Protein AF-A0A0E4FUR4-F1 (afdb_monomer_lite)

Organism: NCBI:txid1355477

Sequence (53 aa):
MSNDFDPQVQAEAAMKEAVNADGFERQRWIRVAQAWLELARPHLGPLSPEPAS

Secondary structure (DSSP, 8-state):
------HHHHHHHHHHHHHH--HHHHHHHHHHHHHHHHHHS------------

Foldseek 3Di:
DPPPPQLQVQLVVLCVQLVVDDDPSVVVSNVRSVVSVVVNDPPPDPPPPDDDD

Radius of gyration: 16.66 Å; chains: 1; bounding box: 29×39×46 Å

pLDDT: mean 83.87, s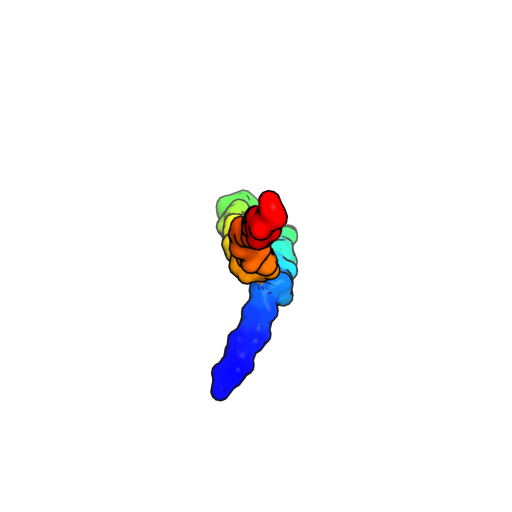td 16.65, range [41.81, 97.94]

Structure (mmCIF, N/CA/C/O backbone):
data_AF-A0A0E4FUR4-F1
#
_entry.id   AF-A0A0E4FUR4-F1
#
loop_
_atom_site.group_PDB
_atom_site.id
_atom_site.type_symbol
_atom_site.label_atom_id
_atom_site.label_alt_id
_atom_site.label_comp_id
_atom_site.label_asym_id
_atom_site.label_entity_id
_atom_site.label_seq_id
_atom_site.pdbx_PDB_ins_code
_atom_site.Cartn_x
_atom_site.Cartn_y
_atom_site.Cartn_z
_atom_site.occupancy
_atom_site.B_iso_or_equiv
_atom_site.auth_seq_id
_atom_site.auth_comp_id
_atom_site.auth_asym_id
_atom_site.auth_atom_id
_atom_site.pdbx_PDB_model_num
ATOM 1 N N . MET A 1 1 ? 25.089 -14.619 -5.788 1.00 41.81 1 MET A N 1
ATOM 2 C CA . MET A 1 1 ? 23.702 -14.529 -5.291 1.00 41.81 1 MET A CA 1
ATOM 3 C C . MET A 1 1 ? 23.138 -13.219 -5.811 1.00 41.81 1 MET A C 1
ATOM 5 O O . MET A 1 1 ? 23.311 -12.198 -5.160 1.00 41.81 1 MET A O 1
ATOM 9 N N . SER A 1 2 ? 22.595 -13.226 -7.030 1.00 50.69 2 SER A N 1
ATOM 10 C CA . SER A 1 2 ? 21.870 -12.072 -7.570 1.00 50.69 2 SER A CA 1
ATOM 11 C C . SER A 1 2 ? 20.542 -12.035 -6.845 1.00 50.69 2 SER A C 1
ATOM 13 O O . SER A 1 2 ? 19.669 -12.870 -7.052 1.00 50.69 2 SER A O 1
ATOM 15 N N . ASN A 1 3 ? 20.496 -11.183 -5.837 1.00 55.47 3 ASN A N 1
ATOM 16 C CA . ASN A 1 3 ? 19.345 -11.000 -4.988 1.00 55.47 3 ASN A CA 1
ATOM 17 C C . ASN A 1 3 ? 18.411 -10.045 -5.734 1.00 55.47 3 ASN A C 1
ATOM 19 O O . ASN A 1 3 ? 18.374 -8.853 -5.435 1.00 55.47 3 ASN A O 1
ATOM 23 N N . ASP A 1 4 ? 17.763 -10.573 -6.776 1.00 59.62 4 ASP A N 1
ATOM 24 C CA . ASP A 1 4 ? 16.762 -9.907 -7.612 1.00 59.62 4 ASP A CA 1
ATOM 25 C C . ASP A 1 4 ? 15.496 -9.656 -6.783 1.00 59.62 4 ASP A C 1
ATOM 27 O O . ASP A 1 4 ? 14.435 -10.240 -7.002 1.00 59.62 4 ASP A O 1
ATOM 31 N N . PHE A 1 5 ? 15.611 -8.815 -5.759 1.00 71.50 5 PHE A N 1
ATOM 32 C CA . PHE A 1 5 ? 14.448 -8.274 -5.083 1.00 71.50 5 PHE A CA 1
ATOM 33 C C . PHE A 1 5 ? 13.881 -7.180 -5.969 1.00 71.50 5 PHE A C 1
ATOM 35 O O . PHE A 1 5 ? 14.201 -6.007 -5.790 1.00 71.50 5 PHE A O 1
ATOM 42 N N . ASP A 1 6 ? 13.068 -7.596 -6.942 1.00 88.50 6 ASP A N 1
ATOM 43 C CA . ASP A 1 6 ? 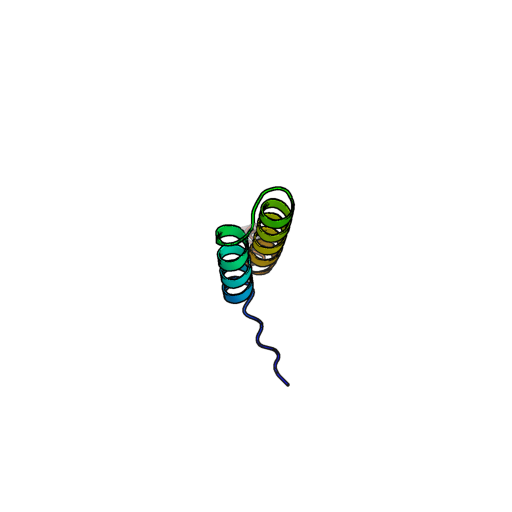12.252 -6.693 -7.741 1.00 88.50 6 ASP A CA 1
ATOM 44 C C . ASP A 1 6 ? 11.461 -5.782 -6.780 1.00 88.50 6 ASP A C 1
ATOM 46 O O . ASP A 1 6 ? 10.598 -6.271 -6.033 1.00 88.50 6 ASP A O 1
ATOM 50 N N . PRO A 1 7 ? 11.767 -4.471 -6.747 1.00 90.62 7 PRO A N 1
ATOM 51 C CA . PRO A 1 7 ? 11.111 -3.534 -5.847 1.00 90.62 7 PRO A CA 1
ATOM 52 C C . PRO A 1 7 ? 9.588 -3.516 -6.036 1.00 90.62 7 PRO A C 1
ATOM 54 O O . PRO A 1 7 ? 8.853 -3.335 -5.067 1.00 90.62 7 PRO A O 1
ATOM 57 N N . GLN A 1 8 ? 9.094 -3.792 -7.248 1.00 91.88 8 GLN A N 1
ATOM 58 C CA . GLN A 1 8 ? 7.663 -3.901 -7.525 1.00 91.88 8 GLN A CA 1
ATOM 59 C C . GLN A 1 8 ? 7.042 -5.101 -6.792 1.00 91.88 8 GLN A C 1
ATOM 61 O O . GLN A 1 8 ? 6.019 -4.959 -6.119 1.00 91.88 8 GLN A O 1
ATOM 66 N N . VAL A 1 9 ? 7.694 -6.267 -6.841 1.00 93.81 9 VAL A N 1
ATOM 67 C CA . VAL A 1 9 ? 7.242 -7.481 -6.136 1.00 93.81 9 VAL A CA 1
ATOM 68 C C . VAL A 1 9 ? 7.219 -7.260 -4.621 1.00 93.81 9 VAL A C 1
ATOM 70 O O . VAL A 1 9 ? 6.297 -7.709 -3.937 1.00 93.81 9 VAL A O 1
ATOM 73 N N . GLN A 1 10 ? 8.204 -6.539 -4.081 1.00 94.75 10 GLN A N 1
ATOM 74 C CA . GLN A 1 10 ? 8.253 -6.223 -2.651 1.00 94.75 10 GLN A CA 1
ATOM 75 C C . GLN A 1 10 ? 7.170 -5.222 -2.228 1.00 94.75 10 GLN A C 1
ATOM 77 O O . GLN A 1 10 ? 6.562 -5.388 -1.167 1.00 94.75 10 GLN A O 1
ATOM 82 N N . ALA A 1 11 ? 6.870 -4.227 -3.066 1.00 95.81 11 ALA A N 1
ATOM 83 C CA . ALA A 1 11 ? 5.754 -3.317 -2.831 1.00 95.81 11 ALA A CA 1
ATOM 84 C C . ALA A 1 11 ? 4.412 -4.065 -2.788 1.00 95.81 11 ALA A C 1
ATOM 86 O O . ALA A 1 11 ? 3.603 -3.846 -1.885 1.00 95.81 11 ALA A O 1
ATOM 87 N N . GLU A 1 12 ? 4.188 -4.990 -3.721 1.00 95.62 12 GLU A N 1
ATOM 88 C CA . GLU A 1 12 ? 2.974 -5.809 -3.769 1.00 95.62 12 GLU A CA 1
ATOM 89 C C . GLU A 1 12 ? 2.8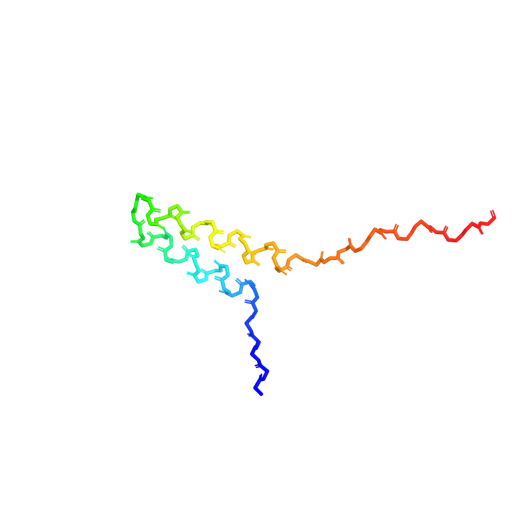47 -6.741 -2.562 1.00 95.62 12 GLU A C 1
ATOM 91 O O . GLU A 1 12 ? 1.753 -6.892 -2.013 1.00 95.62 12 GLU A O 1
ATOM 96 N N . ALA A 1 13 ? 3.952 -7.343 -2.116 1.00 96.00 13 ALA A N 1
ATOM 97 C CA . ALA A 1 13 ? 3.974 -8.153 -0.903 1.00 96.00 13 ALA A CA 1
ATOM 98 C C . ALA A 1 13 ? 3.590 -7.319 0.330 1.00 96.00 13 ALA A C 1
ATOM 100 O O . ALA A 1 13 ? 2.697 -7.708 1.081 1.00 96.00 13 ALA A O 1
ATOM 101 N N . ALA A 1 14 ? 4.176 -6.130 0.491 1.00 96.44 14 ALA A N 1
ATOM 102 C CA . ALA A 1 14 ? 3.838 -5.225 1.588 1.00 96.44 14 ALA A CA 1
ATOM 103 C C . ALA A 1 14 ? 2.369 -4.765 1.542 1.00 96.44 14 ALA A C 1
ATOM 105 O O . ALA A 1 14 ? 1.719 -4.661 2.581 1.00 96.44 14 ALA A O 1
ATOM 106 N N . MET A 1 15 ? 1.804 -4.544 0.352 1.00 97.00 15 MET A N 1
ATOM 107 C CA . MET A 1 15 ? 0.383 -4.211 0.210 1.00 97.00 15 MET A CA 1
ATOM 108 C C . MET A 1 15 ? -0.540 -5.369 0.605 1.00 97.00 15 MET A C 1
ATOM 110 O O . MET A 1 15 ? -1.588 -5.120 1.199 1.00 97.00 15 MET A O 1
ATOM 114 N N . LYS A 1 16 ? -0.165 -6.624 0.327 1.00 97.50 16 LYS A N 1
ATOM 115 C CA . LYS A 1 16 ? -0.927 -7.800 0.785 1.00 97.50 16 LYS A CA 1
ATOM 116 C C . LYS A 1 16 ? -0.950 -7.879 2.310 1.00 97.50 16 LYS A C 1
ATOM 118 O O . LYS A 1 16 ? -2.020 -8.055 2.885 1.00 97.50 16 LYS A O 1
ATOM 123 N N . GLU A 1 17 ? 0.186 -7.647 2.963 1.00 97.56 17 GLU A N 1
ATOM 124 C CA . GLU A 1 17 ? 0.251 -7.569 4.428 1.00 97.56 17 GLU A CA 1
ATOM 125 C C . GLU A 1 17 ? -0.592 -6.403 4.972 1.00 97.56 17 GLU A C 1
ATOM 127 O O . GLU A 1 17 ? -1.332 -6.566 5.938 1.00 97.56 17 GLU A O 1
ATOM 132 N N . ALA A 1 18 ? -0.589 -5.244 4.302 1.00 97.44 18 ALA A N 1
ATOM 133 C CA . ALA A 1 18 ? -1.428 -4.104 4.681 1.00 97.44 18 ALA A CA 1
ATOM 134 C C . ALA A 1 18 ? -2.941 -4.384 4.591 1.00 97.44 18 ALA A C 1
ATOM 136 O O . ALA A 1 18 ? -3.723 -3.731 5.282 1.00 97.44 18 ALA A O 1
ATOM 137 N N . VAL A 1 19 ? -3.375 -5.298 3.719 1.00 97.12 19 VAL A N 1
ATOM 138 C CA . VAL A 1 19 ? -4.786 -5.713 3.623 1.00 97.12 19 VAL A CA 1
ATOM 139 C C . VAL A 1 19 ? -5.180 -6.605 4.800 1.00 97.12 19 VAL A C 1
ATOM 141 O O . VAL A 1 19 ? -6.316 -6.519 5.255 1.00 97.12 19 VAL A O 1
ATOM 144 N N . ASN A 1 20 ? -4.249 -7.420 5.299 1.00 96.44 20 ASN A N 1
ATOM 145 C CA . ASN A 1 20 ? -4.488 -8.343 6.410 1.00 96.44 20 ASN A CA 1
ATOM 146 C C . ASN A 1 20 ? -4.265 -7.708 7.794 1.00 96.44 20 ASN A C 1
ATOM 148 O O . ASN A 1 20 ? -4.698 -8.272 8.795 1.00 96.44 20 ASN A O 1
ATOM 152 N N . ALA A 1 21 ? -3.578 -6.567 7.859 1.00 95.38 21 ALA A N 1
ATOM 153 C CA . ALA A 1 21 ? -3.274 -5.859 9.096 1.00 95.38 21 ALA A CA 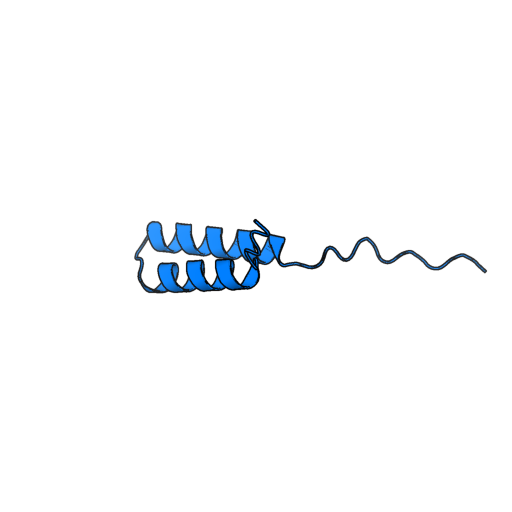1
ATOM 154 C C . ALA A 1 21 ? -4.310 -4.772 9.429 1.00 95.38 21 ALA A C 1
ATOM 156 O O . ALA A 1 21 ? -4.899 -4.151 8.543 1.00 95.38 21 ALA A O 1
ATOM 157 N N . ASP A 1 22 ? -4.433 -4.454 10.718 1.00 92.94 22 ASP A N 1
ATOM 158 C CA . ASP A 1 22 ? -5.311 -3.399 11.229 1.00 92.94 22 ASP A CA 1
ATOM 159 C C . ASP A 1 22 ? -4.532 -2.231 11.853 1.00 92.94 22 ASP A C 1
ATOM 161 O O . ASP A 1 22 ? -3.381 -2.345 12.287 1.00 92.94 22 ASP A O 1
ATOM 165 N N . GLY A 1 23 ? -5.181 -1.064 11.903 1.00 93.31 23 GLY A N 1
ATOM 166 C CA . GLY A 1 23 ? -4.706 0.104 12.646 1.00 93.31 23 GLY A CA 1
ATOM 167 C C . GLY A 1 23 ? -3.284 0.553 12.282 1.00 93.31 23 GLY A C 1
ATOM 168 O O . GLY A 1 23 ? -2.990 0.899 11.136 1.00 93.31 23 GLY A O 1
ATOM 169 N N . PHE A 1 24 ? -2.403 0.601 13.283 1.00 95.19 24 PHE A N 1
ATOM 170 C CA . PHE A 1 24 ? -1.027 1.082 13.124 1.00 95.19 24 PHE A CA 1
ATOM 171 C C . PHE A 1 24 ? -0.178 0.165 12.233 1.00 95.19 24 PHE A C 1
ATOM 173 O O . PHE A 1 24 ? 0.658 0.645 11.464 1.00 95.19 24 PHE A O 1
ATOM 180 N N . GLU A 1 25 ? -0.406 -1.145 12.297 1.00 95.50 25 GLU A N 1
ATOM 181 C CA . GLU A 1 25 ? 0.372 -2.114 11.526 1.00 95.50 25 GLU A CA 1
ATOM 182 C C . GLU A 1 25 ? 0.064 -2.007 10.030 1.00 95.50 25 GLU A C 1
ATOM 184 O O . GLU A 1 25 ? 0.978 -1.969 9.205 1.00 95.50 25 GLU A O 1
ATOM 189 N N . ARG A 1 26 ? -1.207 -1.779 9.684 1.00 97.12 26 ARG A N 1
ATOM 190 C CA . ARG A 1 26 ? -1.611 -1.424 8.320 1.00 97.12 26 ARG A CA 1
ATOM 191 C C . ARG A 1 26 ? -0.869 -0.200 7.796 1.00 97.12 26 ARG A C 1
ATOM 193 O O . ARG A 1 26 ? -0.349 -0.212 6.682 1.00 97.12 26 ARG A O 1
ATOM 200 N N . GLN A 1 27 ? -0.793 0.866 8.595 1.00 97.88 27 GLN A N 1
ATOM 201 C CA . GLN A 1 27 ? -0.085 2.087 8.194 1.00 97.88 27 GLN A CA 1
ATOM 202 C C . GLN A 1 27 ? 1.415 1.852 7.999 1.00 97.88 27 GLN A C 1
ATOM 204 O O . GLN A 1 27 ? 2.017 2.4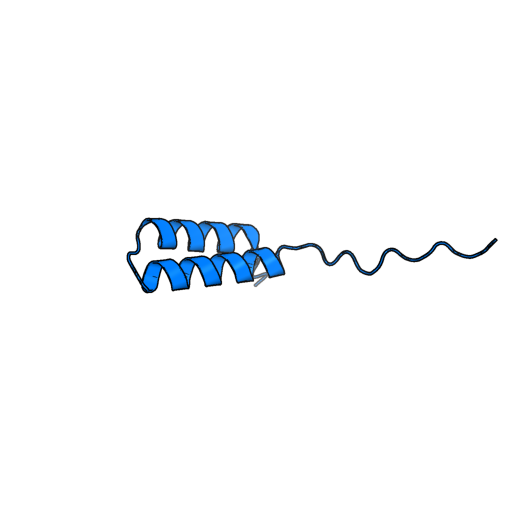49 7.105 1.00 97.88 27 GLN A O 1
ATOM 209 N N . ARG A 1 28 ? 2.023 0.977 8.806 1.00 97.75 28 ARG A N 1
ATOM 210 C CA . ARG A 1 28 ? 3.423 0.580 8.640 1.00 97.75 28 ARG A CA 1
ATOM 211 C C . ARG A 1 28 ? 3.638 -0.114 7.298 1.00 97.75 28 ARG A C 1
ATOM 213 O O . ARG A 1 28 ? 4.539 0.285 6.565 1.00 97.75 28 ARG A O 1
ATOM 220 N N . TRP A 1 29 ? 2.799 -1.089 6.957 1.00 97.94 29 TRP A N 1
ATOM 221 C CA . TRP A 1 29 ? 2.911 -1.818 5.694 1.00 97.94 29 TRP A CA 1
ATOM 222 C C . TRP A 1 29 ? 2.675 -0.934 4.469 1.00 97.94 29 TRP A C 1
ATOM 224 O O . TRP A 1 29 ? 3.410 -1.043 3.491 1.00 97.94 29 TRP A O 1
ATOM 234 N N . ILE A 1 30 ? 1.748 0.026 4.553 1.00 97.06 30 ILE A N 1
ATOM 235 C CA . ILE A 1 30 ? 1.548 1.031 3.497 1.00 97.06 30 ILE A CA 1
ATOM 236 C C . ILE A 1 30 ? 2.825 1.853 3.263 1.00 97.06 30 ILE A C 1
ATOM 238 O O . ILE A 1 30 ? 3.230 2.034 2.118 1.00 97.06 30 ILE A O 1
ATOM 242 N N . ARG A 1 31 ? 3.499 2.319 4.324 1.00 97.81 31 ARG A N 1
ATOM 243 C CA . ARG A 1 31 ? 4.760 3.077 4.186 1.00 97.81 31 ARG A CA 1
ATOM 244 C C . ARG A 1 31 ? 5.884 2.232 3.591 1.00 97.81 31 ARG A C 1
ATOM 246 O O . ARG A 1 31 ? 6.667 2.732 2.791 1.00 97.81 31 ARG A O 1
ATOM 253 N N . VAL A 1 32 ? 5.953 0.954 3.963 1.00 97.12 32 VAL A N 1
ATOM 254 C CA . VAL A 1 32 ? 6.923 0.007 3.393 1.00 97.12 32 VAL A CA 1
ATOM 255 C C . VAL A 1 32 ? 6.672 -0.180 1.896 1.00 97.12 32 VAL A C 1
ATOM 257 O O . VAL A 1 32 ? 7.611 -0.085 1.111 1.00 97.12 32 VAL A O 1
ATOM 260 N N . ALA A 1 33 ? 5.418 -0.378 1.484 1.00 96.75 33 ALA A N 1
ATOM 261 C CA . ALA A 1 33 ? 5.064 -0.489 0.072 1.00 96.75 33 ALA A CA 1
ATOM 262 C C . ALA A 1 33 ? 5.437 0.775 -0.718 1.00 96.75 33 ALA A C 1
ATOM 264 O O . ALA A 1 33 ? 5.979 0.681 -1.815 1.00 96.75 33 ALA A O 1
ATOM 265 N N . GLN A 1 34 ? 5.198 1.957 -0.142 1.00 96.31 34 GLN A N 1
ATOM 266 C CA . GLN A 1 34 ? 5.564 3.234 -0.758 1.00 96.31 34 GLN A CA 1
ATOM 267 C C . GLN A 1 34 ? 7.075 3.356 -0.981 1.00 96.31 34 GLN A C 1
ATOM 269 O O . GLN A 1 34 ? 7.487 3.684 -2.089 1.00 96.31 34 GLN A O 1
ATOM 274 N N . ALA A 1 35 ? 7.893 3.025 0.021 1.00 96.06 35 ALA A N 1
ATOM 275 C CA . ALA A 1 35 ? 9.350 3.058 -0.112 1.00 96.06 35 ALA A CA 1
ATOM 276 C C . ALA A 1 35 ? 9.856 2.118 -1.223 1.00 96.06 35 ALA A C 1
ATOM 278 O O . ALA A 1 35 ? 10.743 2.478 -1.994 1.00 96.06 35 ALA A O 1
ATOM 279 N N . TRP A 1 36 ? 9.260 0.930 -1.356 1.00 94.94 36 TRP A N 1
ATOM 280 C CA . TRP A 1 36 ? 9.593 0.013 -2.447 1.00 94.94 36 TRP A CA 1
ATOM 281 C C . TRP A 1 36 ? 9.213 0.562 -3.827 1.00 94.94 36 TRP A C 1
ATOM 283 O O . TRP A 1 36 ? 9.997 0.436 -4.764 1.00 94.94 36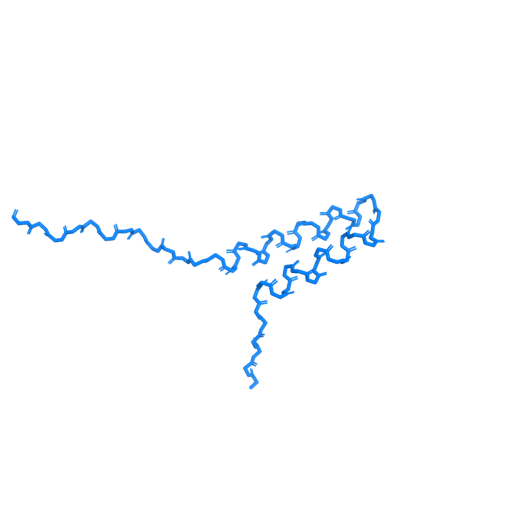 TRP A O 1
ATOM 293 N N . LEU A 1 37 ? 8.062 1.229 -3.956 1.00 93.31 37 LEU A N 1
ATOM 294 C CA . LEU A 1 37 ? 7.661 1.876 -5.212 1.00 93.31 37 LEU A CA 1
ATOM 295 C C . LEU A 1 37 ? 8.562 3.059 -5.582 1.00 93.31 37 LEU A C 1
ATOM 297 O O . LEU A 1 37 ? 8.812 3.294 -6.763 1.00 93.31 37 LEU A O 1
ATOM 301 N N . GLU A 1 38 ? 9.070 3.798 -4.597 1.00 92.88 38 GLU A N 1
ATOM 302 C CA . GLU A 1 38 ? 10.050 4.860 -4.842 1.00 92.88 38 GLU A CA 1
ATOM 303 C C . GLU A 1 38 ? 11.363 4.298 -5.392 1.00 92.88 38 GLU A C 1
ATOM 305 O O . GLU A 1 38 ? 11.928 4.880 -6.315 1.00 92.88 38 GLU A O 1
ATOM 310 N N . LEU A 1 39 ? 11.802 3.140 -4.892 1.00 88.94 39 LEU A N 1
ATOM 311 C CA . LEU A 1 39 ? 12.972 2.422 -5.408 1.00 88.94 39 LEU A CA 1
ATOM 312 C C . LEU A 1 39 ? 12.730 1.804 -6.792 1.00 88.94 39 LEU A C 1
ATOM 314 O O . LEU A 1 39 ? 13.654 1.731 -7.597 1.00 88.94 39 LEU A O 1
ATOM 318 N N . ALA A 1 40 ? 11.499 1.371 -7.081 1.00 86.75 40 ALA A N 1
ATOM 319 C CA . ALA A 1 40 ? 11.100 0.870 -8.399 1.00 86.75 40 ALA A CA 1
ATOM 320 C C . ALA A 1 40 ? 11.075 1.978 -9.460 1.00 86.75 40 ALA A C 1
ATOM 322 O O . ALA A 1 40 ? 11.069 1.701 -10.663 1.00 86.75 40 ALA A O 1
ATOM 323 N N . ARG A 1 41 ? 11.000 3.243 -9.027 1.00 84.62 41 ARG A N 1
ATOM 324 C CA . ARG A 1 41 ? 10.869 4.369 -9.936 1.00 84.62 41 ARG A CA 1
ATOM 325 C C . ARG A 1 41 ? 12.139 4.467 -10.778 1.00 84.62 41 ARG A C 1
ATOM 327 O O . ARG A 1 41 ? 13.225 4.631 -10.222 1.00 84.62 41 ARG A O 1
ATOM 334 N N . PRO A 1 42 ? 12.033 4.431 -12.116 1.00 76.88 42 PRO A N 1
ATOM 335 C CA . PRO A 1 42 ? 13.186 4.694 -12.950 1.00 76.88 42 PRO A CA 1
ATOM 336 C C . PRO A 1 42 ? 13.671 6.104 -12.622 1.00 76.88 42 PRO A C 1
ATOM 338 O O . PRO A 1 42 ? 12.907 7.070 -12.719 1.00 76.88 42 PRO A O 1
ATOM 341 N N . HIS A 1 43 ? 14.935 6.221 -12.215 1.00 66.94 43 HIS A N 1
ATOM 342 C CA . HIS A 1 43 ? 15.625 7.500 -12.177 1.00 66.94 43 HIS A CA 1
ATOM 343 C C . HIS A 1 43 ? 15.736 7.992 -13.621 1.00 66.94 43 HIS A C 1
ATOM 345 O O . HIS A 1 43 ? 16.749 7.803 -14.290 1.00 66.94 43 HIS A O 1
ATOM 351 N N . LEU A 1 44 ? 14.669 8.613 -14.123 1.00 60.16 44 LEU A N 1
ATOM 352 C CA . LEU A 1 44 ? 14.773 9.571 -15.206 1.00 60.16 44 LEU A CA 1
ATOM 353 C C . LEU A 1 44 ? 15.650 10.689 -14.648 1.00 60.16 44 LEU A C 1
ATOM 355 O O . LEU A 1 44 ? 15.170 11.611 -13.989 1.00 60.16 44 LEU A O 1
ATOM 359 N N . GLY A 1 45 ? 16.964 10.544 -14.842 1.00 60.41 45 GLY A N 1
ATOM 360 C CA . GLY A 1 45 ? 17.899 11.648 -14.712 1.00 60.41 45 GLY A CA 1
ATOM 361 C C . GLY A 1 45 ? 17.355 12.841 -15.499 1.00 60.41 45 GLY A C 1
ATOM 362 O O . GLY A 1 45 ? 16.580 12.632 -16.441 1.00 60.41 45 GLY A O 1
ATOM 363 N N . PRO A 1 46 ? 17.692 14.079 -15.092 1.00 59.22 46 PRO A N 1
ATOM 364 C CA . PRO A 1 46 ? 17.170 15.270 -15.745 1.00 59.22 46 PRO A CA 1
ATOM 365 C C . PRO A 1 46 ? 17.335 15.086 -17.247 1.00 59.22 46 PRO A C 1
ATOM 367 O O . PRO A 1 46 ? 18.441 14.795 -17.702 1.00 59.22 46 PRO A O 1
ATOM 370 N N . LEU A 1 47 ? 16.215 15.158 -17.974 1.00 62.03 47 LEU A N 1
ATOM 371 C CA . LEU A 1 47 ? 16.191 15.177 -19.430 1.00 62.03 47 LEU A CA 1
ATOM 372 C C . LEU A 1 47 ? 17.332 16.093 -19.859 1.00 62.03 47 LEU A C 1
ATOM 374 O O . LEU A 1 47 ? 17.298 17.282 -19.540 1.00 62.03 47 LEU A O 1
ATOM 378 N N . SER A 1 48 ? 18.375 15.515 -20.460 1.00 56.53 48 SER A N 1
ATOM 379 C CA . SER A 1 48 ? 19.487 16.277 -21.016 1.00 56.53 48 SER A CA 1
ATOM 380 C C . SER A 1 48 ? 18.866 17.396 -21.851 1.00 56.53 48 SER A C 1
ATOM 382 O O . SER A 1 48 ? 18.162 17.070 -22.810 1.00 56.53 48 SER A O 1
ATOM 384 N N . PRO A 1 49 ? 19.045 18.686 -21.505 1.00 60.62 49 PRO A N 1
ATOM 385 C CA . PRO A 1 49 ? 18.700 19.731 -22.448 1.00 60.62 49 PRO A CA 1
ATOM 386 C C . PRO A 1 49 ? 19.569 19.488 -23.684 1.00 60.62 49 PRO A C 1
ATOM 388 O O . PRO A 1 49 ? 20.776 19.262 -23.559 1.00 60.62 49 PRO A O 1
ATOM 391 N N . GLU A 1 50 ? 18.921 19.408 -24.844 1.00 62.12 50 GLU A N 1
ATOM 392 C CA . GLU A 1 50 ? 19.535 19.114 -26.138 1.00 62.12 50 GLU A CA 1
ATOM 393 C C . GLU A 1 50 ? 20.840 19.902 -26.362 1.00 62.12 50 GLU A C 1
ATOM 395 O O . GLU A 1 50 ? 20.947 21.053 -25.922 1.00 62.12 50 GLU A O 1
ATOM 400 N N . PRO A 1 51 ? 21.843 19.321 -27.049 1.00 61.62 51 PRO A N 1
ATOM 401 C CA . PRO A 1 51 ? 23.037 20.064 -27.419 1.00 61.62 51 PRO A CA 1
ATOM 402 C C . PRO A 1 51 ? 22.649 21.234 -28.332 1.00 61.62 51 PRO A C 1
ATOM 404 O O . PRO A 1 51 ? 21.993 21.052 -29.356 1.00 61.62 51 PRO A O 1
ATOM 407 N N . ALA A 1 52 ? 23.061 22.432 -27.919 1.00 62.66 52 ALA A N 1
ATOM 408 C CA . ALA A 1 52 ? 22.849 23.690 -28.619 1.00 62.66 52 ALA A CA 1
ATOM 409 C C . ALA A 1 52 ? 23.223 23.598 -30.112 1.00 62.66 52 ALA A C 1
ATOM 411 O O . ALA A 1 52 ? 24.299 23.099 -30.450 1.00 62.66 52 ALA A O 1
ATOM 412 N N . SER A 1 53 ? 22.337 24.105 -30.977 1.00 64.56 53 SER A N 1
ATOM 413 C CA . SER A 1 53 ? 22.646 24.496 -32.363 1.00 64.56 53 SER A CA 1
ATOM 414 C C . SER A 1 53 ? 22.941 25.986 -32.443 1.00 64.56 53 SER A C 1
ATOM 416 O O . SER A 1 53 ? 22.270 26.748 -31.710 1.00 64.56 53 SER A O 1
#